Protein AF-A0A1Q3JXE8-F1 (afdb_monomer_lite)

Secondary structure (DSSP, 8-state):
-HHHHHHHHT---TT-TTHHHHHHT-HHHHHHHHHHHHHHHTTSSHHHHHHHHHHHHHHHTT-HHHHHHHHHHHHHHTTT-TTHHHHHHHHHH---

Structure (mmCIF, N/CA/C/O backbone):
data_AF-A0A1Q3JXE8-F1
#
_entry.id   AF-A0A1Q3JXE8-F1
#
loop_
_atom_site.group_PDB
_atom_site.id
_atom_site.type_symbol
_atom_site.label_atom_id
_atom_site.label_alt_id
_atom_site.label_comp_id
_atom_site.label_asym_id
_atom_site.label_entity_id
_atom_site.label_seq_id
_atom_site.pdbx_PDB_ins_code
_atom_site.Cartn_x
_atom_site.Cartn_y
_atom_site.Cartn_z
_atom_site.occupancy
_atom_site.B_iso_or_equiv
_atom_site.auth_seq_id
_atom_site.auth_comp_id
_atom_site.auth_asym_id
_atom_site.auth_atom_id
_atom_site.pdbx_PDB_model_num
ATOM 1 N N . MET A 1 1 ? -9.692 -6.874 -4.821 1.00 86.56 1 MET A N 1
ATOM 2 C CA . MET A 1 1 ? -10.228 -5.737 -4.042 1.00 86.56 1 MET A CA 1
ATOM 3 C C . MET A 1 1 ? -10.874 -6.158 -2.728 1.00 86.56 1 MET A C 1
ATOM 5 O O . MET A 1 1 ? -10.243 -5.957 -1.700 1.00 86.56 1 MET A O 1
ATOM 9 N N . LYS A 1 2 ? -12.049 -6.813 -2.729 1.00 88.50 2 LYS A N 1
ATOM 10 C CA . LYS A 1 2 ? -12.741 -7.231 -1.487 1.00 88.50 2 LYS A CA 1
ATOM 11 C C . LYS A 1 2 ? -11.862 -8.040 -0.521 1.00 88.50 2 LYS A C 1
ATOM 13 O O . LYS A 1 2 ? -11.826 -7.725 0.659 1.00 88.50 2 LYS A O 1
ATOM 18 N N . ALA A 1 3 ? -11.103 -9.013 -1.033 1.00 93.31 3 ALA A N 1
ATOM 19 C CA . ALA A 1 3 ? -10.202 -9.829 -0.212 1.00 93.31 3 ALA A CA 1
ATOM 20 C C . ALA A 1 3 ? -9.064 -9.018 0.440 1.00 93.31 3 ALA A C 1
ATOM 22 O O . ALA A 1 3 ? -8.758 -9.230 1.607 1.00 93.31 3 ALA A O 1
ATOM 23 N N . ILE A 1 4 ? -8.482 -8.052 -0.286 1.00 93.06 4 ILE A N 1
ATOM 24 C CA . ILE A 1 4 ? -7.428 -7.177 0.254 1.00 93.06 4 ILE A CA 1
ATOM 25 C C . ILE A 1 4 ? -8.014 -6.308 1.367 1.00 93.06 4 ILE A C 1
ATOM 27 O O . ILE A 1 4 ? -7.489 -6.299 2.473 1.00 93.06 4 ILE A O 1
ATOM 31 N N . ARG A 1 5 ? -9.147 -5.641 1.112 1.00 94.31 5 ARG A N 1
ATOM 32 C CA . ARG A 1 5 ? -9.823 -4.819 2.127 1.00 94.31 5 ARG A CA 1
ATOM 33 C C . ARG A 1 5 ? -10.195 -5.645 3.366 1.00 94.31 5 ARG A C 1
ATOM 35 O O . ARG A 1 5 ? -9.952 -5.193 4.475 1.00 94.31 5 ARG A O 1
ATOM 42 N N . ALA A 1 6 ? -10.684 -6.875 3.195 1.00 94.38 6 ALA A N 1
ATOM 43 C CA . ALA A 1 6 ? -10.981 -7.774 4.311 1.00 94.38 6 ALA A CA 1
ATOM 44 C C . ALA A 1 6 ? -9.741 -8.106 5.160 1.00 94.38 6 ALA A C 1
ATOM 46 O O . ALA A 1 6 ? -9.821 -8.070 6.384 1.00 94.38 6 ALA A O 1
ATOM 47 N N . ALA A 1 7 ? -8.589 -8.363 4.533 1.00 94.38 7 ALA A N 1
ATOM 48 C CA . ALA A 1 7 ? -7.336 -8.574 5.259 1.00 94.38 7 ALA A CA 1
ATOM 49 C C . ALA A 1 7 ? -6.902 -7.318 6.040 1.00 94.38 7 ALA A C 1
ATOM 51 O O . ALA A 1 7 ? -6.452 -7.417 7.179 1.00 94.38 7 ALA A O 1
ATOM 52 N N . LEU A 1 8 ? -7.088 -6.130 5.455 1.00 95.88 8 LEU A N 1
ATOM 53 C CA . LEU A 1 8 ? -6.734 -4.851 6.078 1.00 95.88 8 LEU A CA 1
ATOM 54 C C . LEU A 1 8 ? -7.636 -4.473 7.266 1.00 95.88 8 LEU A C 1
ATOM 56 O O . LEU A 1 8 ? -7.172 -3.786 8.175 1.00 95.88 8 LEU A O 1
ATOM 60 N N . LEU A 1 9 ? -8.891 -4.940 7.301 1.00 94.62 9 LEU A N 1
ATOM 61 C CA . LEU A 1 9 ? -9.809 -4.706 8.428 1.00 94.62 9 LEU A CA 1
ATOM 62 C C . LEU A 1 9 ? -9.322 -5.343 9.739 1.00 94.62 9 LEU A C 1
ATOM 64 O O . LEU A 1 9 ? -9.680 -4.868 10.813 1.00 94.62 9 LEU A O 1
ATOM 68 N N . GLY A 1 10 ? -8.495 -6.390 9.668 1.00 91.06 10 GLY A N 1
ATOM 69 C CA . GLY A 1 10 ? -7.874 -7.011 10.843 1.00 91.06 10 GLY A CA 1
ATOM 70 C C . GLY A 1 10 ? -6.646 -6.264 11.374 1.00 91.06 10 GLY A C 1
ATOM 71 O O . GLY A 1 10 ? -6.076 -6.669 12.385 1.00 91.06 10 GLY A O 1
ATOM 72 N N . ILE A 1 11 ? -6.210 -5.197 10.699 1.00 93.56 11 ILE A N 1
ATOM 73 C CA . ILE A 1 11 ? -4.998 -4.448 11.037 1.00 93.56 11 ILE A CA 1
ATOM 74 C C . ILE A 1 11 ? -5.374 -3.191 11.813 1.00 93.56 11 ILE A C 1
ATOM 76 O O . ILE A 1 11 ? -6.354 -2.518 11.505 1.00 93.56 11 ILE A O 1
ATOM 80 N N . ARG A 1 12 ? -4.541 -2.834 12.791 1.00 91.06 12 ARG A N 1
ATOM 81 C CA . ARG A 1 12 ? -4.586 -1.535 13.459 1.00 91.06 12 ARG A CA 1
ATOM 82 C C . ARG A 1 12 ? -3.292 -0.784 13.185 1.00 91.06 12 ARG A C 1
ATOM 84 O O . ARG A 1 12 ? -2.217 -1.306 13.465 1.00 91.06 12 ARG A O 1
ATOM 91 N N . ILE A 1 13 ? -3.401 0.447 12.689 1.00 92.06 13 ILE A N 1
ATOM 92 C CA . ILE A 1 13 ? -2.260 1.357 12.552 1.00 92.06 13 ILE A CA 1
ATOM 93 C C . ILE A 1 13 ? -2.269 2.308 13.760 1.00 92.06 13 ILE A C 1
ATOM 95 O O . ILE A 1 13 ? -3.221 3.075 13.921 1.00 92.06 13 ILE A O 1
ATOM 99 N N . PRO A 1 14 ? -1.267 2.252 14.658 1.00 89.50 14 PRO A N 1
ATOM 100 C CA . PRO A 1 14 ? -1.200 3.154 15.803 1.00 89.50 14 PRO A CA 1
ATOM 101 C C . PRO A 1 14 ? -1.200 4.624 15.367 1.00 89.50 14 PRO A C 1
ATOM 103 O O . PRO A 1 14 ? -0.476 5.000 14.449 1.00 89.50 14 PRO A O 1
ATOM 106 N N . GLY A 1 15 ? -2.007 5.448 16.038 1.00 86.62 15 GLY A N 1
ATOM 107 C CA . GLY A 1 15 ? -2.112 6.884 15.755 1.00 86.62 15 GLY A CA 1
ATOM 108 C C . GLY A 1 15 ? -3.026 7.262 14.584 1.00 86.62 15 GLY A C 1
ATOM 109 O O . GLY A 1 15 ? -3.270 8.446 14.391 1.00 86.62 15 GLY A O 1
ATOM 110 N N . GLU A 1 16 ? -3.577 6.295 13.846 1.00 90.75 16 GLU 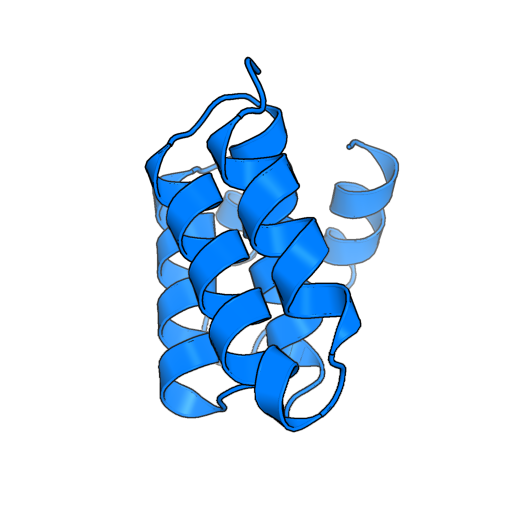A N 1
ATOM 111 C CA . GLU A 1 16 ? -4.481 6.552 12.719 1.00 90.75 16 GLU A CA 1
ATOM 112 C C . GLU A 1 16 ? -5.924 6.181 13.096 1.00 90.75 16 GLU A C 1
ATOM 114 O O . GLU A 1 16 ? -6.358 5.038 12.926 1.00 90.75 16 GLU A O 1
ATOM 119 N N . SER A 1 17 ? -6.682 7.144 13.630 1.00 90.12 17 SER A N 1
ATOM 120 C CA . SER A 1 17 ? -8.110 6.965 13.958 1.00 90.12 17 SER A CA 1
ATOM 121 C C . SER A 1 17 ? -8.968 6.684 12.725 1.00 90.12 17 SER A C 1
ATOM 123 O O . SER A 1 17 ? -9.970 5.978 12.816 1.00 90.12 17 SER A O 1
ATOM 125 N N . ASP A 1 18 ? -8.529 7.170 11.565 1.00 94.06 18 ASP A N 1
ATOM 126 C CA . ASP A 1 18 ? -9.271 7.107 10.304 1.00 94.06 18 ASP A CA 1
ATOM 127 C C . ASP A 1 18 ? -8.932 5.853 9.478 1.00 94.06 18 ASP A C 1
ATOM 129 O O . ASP A 1 18 ? -9.187 5.784 8.274 1.00 94.06 18 ASP A O 1
ATOM 133 N N . TRP A 1 19 ? -8.358 4.822 10.111 1.00 96.06 19 TRP A N 1
ATOM 134 C CA . TRP A 1 19 ? -7.988 3.592 9.408 1.00 96.06 19 TRP A CA 1
ATOM 135 C C . TRP A 1 19 ? -9.197 2.829 8.859 1.00 96.06 19 TRP A C 1
ATOM 137 O O . TRP A 1 19 ? -9.173 2.365 7.720 1.00 96.06 19 TRP A O 1
ATOM 147 N N . LEU A 1 20 ? -10.275 2.724 9.639 1.00 95.38 20 LEU A N 1
ATOM 148 C CA . LEU A 1 20 ? -11.492 2.051 9.190 1.00 95.38 20 LEU A CA 1
ATOM 149 C C . LEU A 1 20 ? -12.074 2.698 7.916 1.00 95.38 20 LEU A C 1
ATOM 151 O O . LEU A 1 20 ? -12.209 1.972 6.928 1.00 95.38 20 LEU A O 1
ATOM 155 N N . PRO A 1 21 ? -12.356 4.021 7.875 1.00 95.75 21 PRO A N 1
ATOM 156 C CA . PRO A 1 21 ? -12.870 4.653 6.661 1.00 95.75 21 PRO A CA 1
ATOM 157 C C . PRO A 1 21 ? -11.922 4.493 5.464 1.00 95.75 21 PRO A C 1
ATOM 159 O O . PRO A 1 21 ? -12.384 4.164 4.368 1.00 95.75 21 PRO A O 1
ATOM 162 N N . ALA A 1 22 ? -10.605 4.611 5.671 1.00 96.19 22 ALA A N 1
ATOM 163 C CA . ALA A 1 22 ? -9.605 4.378 4.627 1.00 96.19 22 ALA A CA 1
ATOM 164 C C . ALA A 1 22 ? -9.720 2.979 3.989 1.00 96.19 22 ALA A C 1
ATOM 166 O O . ALA A 1 22 ? -9.729 2.833 2.762 1.00 96.19 22 ALA A O 1
ATOM 167 N N . VAL A 1 23 ? -9.851 1.928 4.804 1.00 95.69 23 VAL A N 1
ATOM 168 C CA . VAL A 1 23 ? -9.974 0.547 4.309 1.00 95.69 23 VAL A CA 1
ATOM 169 C C . VAL A 1 23 ? -11.335 0.285 3.668 1.00 95.69 23 VAL A C 1
ATOM 171 O O . VAL A 1 23 ? -11.418 -0.518 2.733 1.00 95.69 23 VAL A O 1
ATOM 174 N N . THR A 1 24 ? -12.395 0.966 4.102 1.00 93.44 24 THR A N 1
ATOM 175 C CA . THR A 1 24 ? -13.745 0.783 3.546 1.00 93.44 24 THR A CA 1
ATOM 176 C C . THR A 1 24 ? -14.018 1.580 2.274 1.00 93.44 24 THR A C 1
ATOM 178 O O . THR A 1 24 ? -15.046 1.345 1.648 1.00 93.44 24 THR A O 1
ATOM 181 N N . GLY A 1 25 ? -13.101 2.452 1.842 1.00 90.62 25 GLY A N 1
ATOM 182 C CA . GLY A 1 25 ? -13.199 3.123 0.541 1.00 90.62 25 GLY A CA 1
ATOM 183 C C . GLY A 1 25 ? -13.074 4.642 0.571 1.00 90.62 25 GLY A C 1
ATOM 184 O O . GLY A 1 25 ? -13.167 5.254 -0.488 1.00 90.62 25 GLY A O 1
ATOM 185 N N . ASP A 1 26 ? -12.846 5.261 1.731 1.00 96.69 26 ASP A N 1
ATOM 186 C CA . ASP A 1 26 ? -12.563 6.694 1.781 1.00 96.69 26 ASP A CA 1
ATOM 187 C C . ASP A 1 26 ? -11.194 6.977 1.147 1.00 96.69 26 ASP A C 1
ATOM 189 O O . ASP A 1 26 ? -10.138 6.617 1.682 1.00 96.69 26 ASP A O 1
ATOM 193 N N . GLN A 1 27 ? -11.232 7.606 -0.029 1.00 96.88 27 GLN A N 1
ATOM 194 C CA . GLN A 1 27 ? -10.056 7.887 -0.846 1.00 96.88 27 GLN A CA 1
ATOM 195 C C . GLN A 1 27 ? -9.075 8.811 -0.121 1.00 96.88 27 GLN A C 1
ATOM 197 O O . GLN A 1 27 ? -7.878 8.518 -0.055 1.00 96.88 27 GLN A O 1
ATOM 202 N N . ALA A 1 28 ? -9.575 9.911 0.449 1.00 97.50 28 ALA A N 1
ATOM 203 C CA . ALA A 1 28 ? -8.750 10.932 1.081 1.00 97.50 28 ALA A CA 1
ATOM 204 C C . ALA A 1 28 ? -8.044 10.375 2.320 1.00 97.50 28 ALA A C 1
ATOM 206 O O . ALA A 1 28 ? -6.844 10.601 2.503 1.00 97.50 28 ALA A O 1
ATOM 207 N N . MET A 1 29 ? -8.755 9.584 3.126 1.00 98.06 29 MET A N 1
ATOM 208 C CA . MET A 1 29 ? -8.180 8.941 4.305 1.00 98.06 29 MET A CA 1
ATOM 209 C C . MET A 1 29 ? -7.137 7.893 3.917 1.00 98.06 29 MET A C 1
ATOM 211 O O . MET A 1 29 ? -6.032 7.907 4.458 1.00 98.06 29 MET A O 1
ATOM 215 N N . ALA A 1 30 ? -7.420 7.035 2.931 1.00 97.62 30 ALA A N 1
ATOM 216 C CA . ALA A 1 30 ? -6.460 6.031 2.465 1.00 97.62 30 ALA A CA 1
ATOM 217 C C . ALA A 1 30 ? -5.170 6.662 1.921 1.00 97.62 30 ALA A C 1
ATOM 219 O O . ALA A 1 30 ? -4.068 6.234 2.274 1.00 97.62 30 ALA A O 1
ATOM 220 N N . ILE A 1 31 ? -5.299 7.708 1.101 1.00 98.06 31 ILE A N 1
ATOM 221 C CA . ILE A 1 31 ? -4.164 8.465 0.562 1.00 98.06 31 ILE A CA 1
ATOM 222 C C . ILE A 1 31 ? -3.389 9.140 1.696 1.00 98.06 31 ILE A C 1
ATOM 224 O O . ILE A 1 31 ? -2.166 9.005 1.766 1.00 98.06 31 ILE A O 1
ATOM 228 N N . GLY A 1 32 ? -4.083 9.843 2.595 1.00 97.69 32 GLY A N 1
ATOM 229 C CA . GLY A 1 32 ? -3.474 10.584 3.697 1.00 97.69 32 GLY A CA 1
ATOM 230 C C . GLY A 1 32 ? -2.666 9.687 4.631 1.00 97.69 32 GLY A C 1
ATOM 231 O O . GLY A 1 32 ? -1.505 9.988 4.915 1.00 97.69 32 GLY A O 1
ATOM 232 N N . ILE A 1 33 ? -3.240 8.555 5.045 1.00 97.69 33 ILE A N 1
ATOM 233 C CA . ILE A 1 33 ? -2.562 7.563 5.889 1.00 97.69 33 ILE A CA 1
ATOM 234 C C . ILE A 1 33 ? -1.334 7.005 5.166 1.00 97.69 33 ILE A C 1
ATOM 236 O O . ILE A 1 33 ? -0.239 7.004 5.724 1.00 97.69 33 ILE A O 1
ATOM 240 N N . ALA A 1 34 ? -1.467 6.582 3.906 1.00 97.62 34 ALA A N 1
ATOM 241 C CA . ALA A 1 34 ? -0.341 6.037 3.150 1.00 97.62 34 ALA A CA 1
ATOM 242 C C . ALA A 1 34 ? 0.808 7.044 2.991 1.00 97.62 34 ALA A C 1
ATOM 244 O O . ALA A 1 34 ? 1.972 6.678 3.156 1.00 97.62 34 ALA A O 1
ATOM 245 N N . VAL A 1 35 ? 0.505 8.320 2.730 1.00 97.62 35 VAL A N 1
ATOM 246 C CA . VAL A 1 35 ? 1.516 9.385 2.662 1.00 97.62 35 VAL A CA 1
ATOM 247 C C . VAL A 1 35 ? 2.215 9.567 4.008 1.00 97.62 35 VAL A C 1
ATOM 249 O O . VAL A 1 35 ? 3.447 9.561 4.034 1.00 97.62 35 VAL A O 1
ATOM 252 N N . ARG A 1 36 ? 1.464 9.676 5.113 1.00 96.56 36 ARG A N 1
ATOM 253 C CA . ARG A 1 36 ? 2.038 9.822 6.461 1.00 96.56 36 ARG A CA 1
ATOM 254 C C . ARG A 1 36 ? 2.945 8.649 6.820 1.00 96.56 36 ARG A C 1
ATOM 256 O O . ARG A 1 36 ? 4.077 8.865 7.243 1.00 96.56 36 ARG A O 1
ATOM 263 N N . GLN A 1 37 ? 2.500 7.417 6.573 1.00 96.38 37 GLN A N 1
ATOM 264 C CA . GLN A 1 37 ? 3.286 6.211 6.849 1.00 96.38 37 GLN A CA 1
ATOM 265 C C . GLN A 1 37 ? 4.561 6.150 5.990 1.00 96.38 37 GLN A C 1
ATOM 267 O O . GLN A 1 37 ? 5.646 5.896 6.513 1.00 96.38 37 GLN A O 1
ATOM 272 N N . LEU A 1 38 ? 4.471 6.460 4.690 1.00 95.75 38 LEU A N 1
ATOM 273 C CA . LEU A 1 38 ? 5.635 6.523 3.794 1.00 95.75 38 LEU A CA 1
ATOM 274 C C . LEU A 1 38 ? 6.629 7.629 4.179 1.00 95.75 38 LEU A C 1
ATOM 276 O O . LEU A 1 38 ? 7.827 7.485 3.932 1.00 95.75 38 LEU A O 1
ATOM 280 N N . GLN A 1 39 ? 6.153 8.752 4.720 1.00 95.25 39 GLN A N 1
ATOM 281 C CA . GLN A 1 39 ? 7.005 9.843 5.200 1.00 95.25 39 GLN A CA 1
ATOM 282 C C . GLN A 1 39 ? 7.697 9.481 6.513 1.00 95.25 39 GLN A C 1
ATOM 284 O O . GLN A 1 39 ? 8.898 9.705 6.635 1.00 95.25 39 GLN A O 1
ATOM 289 N N . ALA A 1 40 ? 6.961 8.902 7.462 1.00 94.31 40 ALA A N 1
ATOM 290 C CA . ALA A 1 40 ? 7.478 8.561 8.782 1.00 94.31 40 ALA A CA 1
ATOM 291 C C . ALA A 1 40 ? 8.449 7.372 8.748 1.00 94.31 40 ALA A C 1
ATOM 293 O O . ALA A 1 40 ? 9.473 7.393 9.428 1.00 94.31 40 ALA A O 1
ATOM 294 N N . TYR A 1 41 ? 8.148 6.345 7.948 1.00 94.12 41 TYR A N 1
ATOM 295 C CA . TYR A 1 41 ? 8.849 5.058 8.012 1.00 94.12 41 TYR A CA 1
ATOM 296 C C . TYR A 1 41 ? 9.496 4.632 6.689 1.00 94.12 41 TYR A C 1
ATOM 298 O O . TYR A 1 41 ? 10.166 3.603 6.627 1.00 94.12 41 TYR A O 1
ATOM 306 N N . GLY A 1 42 ? 9.321 5.382 5.599 1.00 91.19 42 GLY A N 1
ATOM 307 C CA . GLY A 1 42 ? 9.842 4.967 4.298 1.00 91.19 42 GLY A CA 1
ATOM 308 C C . GLY A 1 42 ? 9.258 3.618 3.870 1.00 91.19 42 GLY A C 1
ATOM 309 O O . GLY A 1 42 ? 8.055 3.513 3.686 1.00 91.19 42 GLY A O 1
ATOM 310 N N . MET A 1 43 ? 10.112 2.603 3.694 1.00 90.75 43 MET A N 1
ATOM 311 C CA . MET A 1 43 ? 9.721 1.220 3.356 1.00 90.75 43 MET A CA 1
ATOM 312 C C . MET A 1 43 ? 10.193 0.207 4.415 1.00 90.75 43 MET A C 1
ATOM 314 O O . MET A 1 43 ? 10.418 -0.956 4.093 1.00 90.75 43 MET A O 1
ATOM 318 N N . THR A 1 44 ? 10.432 0.643 5.656 1.00 91.81 44 THR A N 1
ATOM 319 C CA . THR A 1 44 ? 11.032 -0.208 6.704 1.00 91.81 44 THR A CA 1
ATOM 320 C C . THR A 1 44 ? 10.020 -0.783 7.694 1.00 91.81 44 THR A C 1
ATOM 322 O O . THR A 1 44 ? 10.389 -1.618 8.514 1.00 91.81 44 THR A O 1
ATOM 325 N N . SER A 1 45 ? 8.754 -0.361 7.628 1.00 92.19 45 SER A N 1
ATOM 326 C CA . SER A 1 45 ? 7.689 -0.813 8.529 1.00 92.19 45 SER A CA 1
ATOM 327 C C . SER A 1 45 ? 6.634 -1.625 7.772 1.00 92.19 45 SER A C 1
ATOM 329 O O . SER A 1 45 ? 6.157 -1.152 6.740 1.00 92.19 45 SER A O 1
ATOM 331 N N . PRO A 1 46 ? 6.180 -2.779 8.298 1.00 91.62 46 PRO A N 1
ATOM 332 C CA . PRO A 1 46 ? 5.097 -3.552 7.684 1.00 91.62 46 PRO A CA 1
ATOM 333 C C . PRO A 1 46 ? 3.759 -2.790 7.659 1.00 91.62 46 PRO A C 1
ATOM 335 O O . PRO A 1 46 ? 2.882 -3.095 6.856 1.00 91.62 46 PRO A O 1
ATOM 338 N N . LEU A 1 47 ? 3.590 -1.756 8.495 1.00 94.31 47 LEU A N 1
ATOM 339 C CA . LEU A 1 47 ? 2.397 -0.901 8.457 1.00 94.31 47 LEU A CA 1
ATOM 340 C C . LEU A 1 47 ? 2.335 -0.043 7.188 1.00 94.31 47 LEU A C 1
ATOM 342 O O . LEU A 1 47 ? 1.244 0.309 6.739 1.00 94.31 47 LEU A O 1
ATOM 346 N N . VAL A 1 48 ? 3.486 0.245 6.570 1.00 95.56 48 VAL A N 1
ATOM 347 C CA . VAL A 1 48 ? 3.534 0.900 5.259 1.00 95.56 48 VAL A CA 1
ATOM 348 C C . VAL A 1 48 ? 2.901 -0.002 4.206 1.00 95.56 48 VAL A C 1
ATOM 350 O O . VAL A 1 48 ? 2.134 0.496 3.390 1.00 95.56 48 VAL A O 1
ATOM 353 N N . ASP A 1 49 ? 3.142 -1.315 4.245 1.00 95.12 49 ASP A N 1
ATOM 354 C CA . ASP A 1 49 ? 2.549 -2.248 3.281 1.00 95.12 49 ASP A CA 1
ATOM 355 C C . ASP A 1 49 ? 1.020 -2.277 3.404 1.00 95.12 49 ASP A C 1
ATOM 357 O O . ASP A 1 49 ? 0.317 -2.247 2.391 1.00 95.12 49 ASP A O 1
ATOM 361 N N . ALA A 1 50 ? 0.492 -2.248 4.632 1.00 96.00 50 ALA A N 1
ATOM 362 C CA . ALA A 1 50 ? -0.945 -2.144 4.878 1.00 96.00 50 ALA A CA 1
ATOM 363 C C . ALA A 1 50 ? -1.522 -0.829 4.326 1.00 96.00 50 ALA A C 1
ATOM 365 O O . ALA A 1 50 ? -2.491 -0.842 3.562 1.00 96.00 50 ALA A O 1
ATOM 366 N N . ALA A 1 51 ? -0.899 0.306 4.650 1.00 97.19 51 ALA A N 1
ATOM 367 C CA . ALA A 1 51 ? -1.356 1.621 4.210 1.00 97.19 51 ALA A CA 1
ATOM 368 C C . ALA A 1 51 ? -1.279 1.787 2.680 1.00 97.19 51 ALA A C 1
ATOM 370 O O . ALA A 1 51 ? -2.233 2.237 2.044 1.00 97.19 51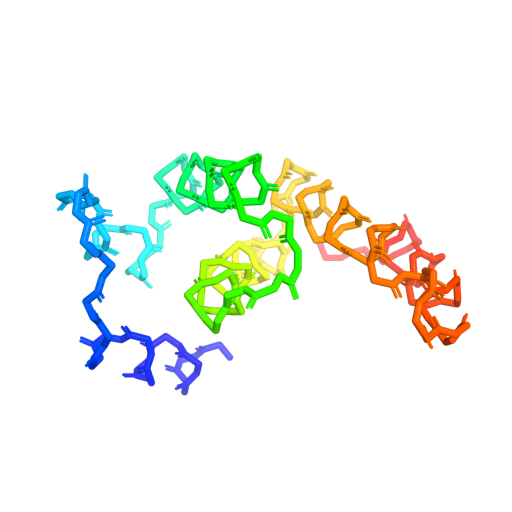 ALA A O 1
ATOM 371 N N . VAL A 1 52 ? -0.178 1.354 2.062 1.00 97.25 52 VAL A N 1
ATOM 372 C CA . VAL A 1 52 ? -0.009 1.357 0.603 1.00 97.25 52 VAL A CA 1
ATOM 373 C C . VAL A 1 52 ? -0.993 0.397 -0.063 1.00 97.25 52 VAL A C 1
ATOM 375 O O . VAL A 1 52 ? -1.479 0.713 -1.142 1.00 97.25 52 VAL A O 1
ATOM 378 N N . SER A 1 53 ? -1.360 -0.722 0.568 1.00 97.25 53 SER A N 1
ATOM 379 C CA . SER A 1 53 ? -2.395 -1.629 0.049 1.00 97.25 53 SER A CA 1
ATOM 380 C C . SER A 1 53 ? -3.791 -0.995 0.052 1.00 97.25 53 SER A C 1
ATOM 382 O O . SER A 1 53 ? -4.567 -1.222 -0.880 1.00 97.25 53 SER A O 1
ATOM 384 N N . ALA A 1 54 ? -4.115 -0.163 1.048 1.00 97.19 54 ALA A N 1
ATOM 385 C CA . ALA A 1 54 ? -5.346 0.630 1.041 1.00 97.19 54 ALA A CA 1
ATOM 386 C C . ALA A 1 54 ? -5.335 1.666 -0.097 1.00 97.19 54 ALA A C 1
ATOM 388 O O . ALA A 1 54 ? -6.298 1.755 -0.854 1.00 97.19 54 ALA A O 1
ATOM 389 N N . ALA A 1 55 ? -4.225 2.385 -0.298 1.00 97.44 55 ALA A N 1
ATOM 390 C CA . ALA A 1 55 ? -4.081 3.300 -1.432 1.00 97.44 55 ALA A CA 1
ATOM 391 C C . ALA A 1 55 ? -4.101 2.565 -2.786 1.00 97.44 55 ALA A C 1
ATOM 393 O O . ALA A 1 55 ? -4.727 3.031 -3.729 1.00 97.44 55 ALA A O 1
ATOM 394 N N . PHE A 1 56 ? -3.483 1.388 -2.889 1.00 96.94 56 PHE A N 1
ATOM 395 C CA . PHE A 1 56 ? -3.528 0.538 -4.082 1.00 96.94 56 PHE A CA 1
ATOM 396 C C . PHE A 1 56 ? -4.966 0.190 -4.453 1.00 96.94 56 PHE A C 1
ATOM 398 O O . PHE A 1 56 ? -5.334 0.260 -5.622 1.00 96.94 56 PHE A O 1
ATOM 405 N N . CYS A 1 57 ? -5.785 -0.148 -3.457 1.00 96.88 57 CYS A N 1
ATOM 406 C CA . CYS A 1 57 ? -7.191 -0.437 -3.665 1.00 96.88 57 CYS A CA 1
ATOM 407 C C . CYS A 1 57 ? -7.903 0.737 -4.364 1.00 96.88 57 CYS A C 1
ATOM 409 O O . CYS A 1 57 ? -8.521 0.559 -5.411 1.00 96.88 57 CYS A O 1
ATOM 411 N N . ILE A 1 58 ? -7.732 1.940 -3.825 1.00 97.12 58 ILE A N 1
ATOM 412 C CA . ILE A 1 58 ? -8.302 3.174 -4.375 1.00 97.12 58 ILE A CA 1
ATOM 413 C C . ILE A 1 58 ? -7.721 3.506 -5.761 1.00 97.12 58 ILE A C 1
ATOM 415 O O . ILE A 1 58 ? -8.440 3.934 -6.659 1.00 97.12 58 ILE A O 1
ATOM 419 N N . ALA A 1 59 ? -6.429 3.247 -5.977 1.00 96.12 59 ALA A N 1
ATOM 420 C CA . ALA A 1 59 ? -5.778 3.474 -7.262 1.00 96.12 59 ALA A CA 1
ATOM 421 C C . ALA A 1 59 ? -6.376 2.601 -8.373 1.00 96.12 59 ALA A C 1
ATOM 423 O O . ALA A 1 59 ? -6.611 3.102 -9.466 1.00 96.12 59 ALA A O 1
ATOM 424 N N . ILE A 1 60 ? -6.642 1.318 -8.095 1.00 95.31 60 ILE A N 1
ATOM 425 C CA . ILE A 1 60 ? -7.284 0.389 -9.044 1.00 95.31 60 ILE A CA 1
ATOM 426 C C . ILE A 1 60 ? -8.734 0.789 -9.346 1.00 95.31 60 ILE A C 1
ATOM 428 O O . ILE A 1 60 ? -9.240 0.482 -10.420 1.00 95.31 60 ILE A O 1
ATOM 432 N N . GLU A 1 61 ? -9.394 1.491 -8.425 1.00 94.00 61 GLU A N 1
ATOM 433 C CA . GLU A 1 61 ? -10.733 2.063 -8.625 1.00 94.00 61 GLU A CA 1
ATOM 434 C C . GLU A 1 61 ? -10.712 3.358 -9.468 1.00 94.00 61 GLU A C 1
ATOM 436 O O . GLU A 1 61 ? -11.767 3.937 -9.713 1.00 94.00 61 GLU A O 1
ATOM 441 N N . GLY A 1 62 ? -9.535 3.793 -9.939 1.00 93.62 62 GLY A N 1
ATOM 442 C CA . GLY A 1 62 ? -9.379 4.887 -10.904 1.00 93.62 62 GLY A CA 1
ATOM 443 C C . GLY A 1 62 ? -8.849 6.195 -10.319 1.00 93.62 62 GLY A C 1
ATOM 444 O O . GLY A 1 62 ? -8.674 7.169 -11.050 1.00 93.62 62 GLY A O 1
ATOM 445 N N . ASP A 1 63 ? -8.541 6.249 -9.020 1.00 95.44 63 ASP A N 1
ATOM 446 C CA . ASP A 1 63 ? -8.064 7.486 -8.400 1.00 95.44 63 ASP A CA 1
ATOM 447 C C . ASP A 1 63 ? -6.597 7.810 -8.792 1.00 95.44 63 ASP A C 1
ATOM 449 O O . ASP A 1 63 ? -5.664 7.038 -8.503 1.00 95.44 63 ASP A O 1
ATOM 453 N N . PRO A 1 64 ? -6.339 8.973 -9.421 1.00 94.38 64 PRO A N 1
ATOM 454 C CA . PRO A 1 64 ? -5.003 9.343 -9.887 1.00 94.38 64 PRO A CA 1
ATOM 455 C C . PRO A 1 64 ? -4.048 9.760 -8.754 1.00 94.38 64 PRO A C 1
ATOM 457 O O . PRO A 1 64 ? -2.823 9.605 -8.877 1.00 94.38 64 PRO A O 1
ATOM 460 N N . ALA A 1 65 ? -4.566 10.273 -7.638 1.00 96.12 65 ALA A N 1
ATOM 461 C CA . ALA A 1 65 ? -3.757 10.651 -6.486 1.00 96.12 65 ALA A CA 1
ATOM 462 C C . ALA A 1 65 ? -3.255 9.399 -5.751 1.00 96.12 65 ALA A C 1
ATOM 464 O O . ALA A 1 65 ? -2.059 9.281 -5.474 1.00 96.12 65 ALA A O 1
ATOM 465 N N . ALA A 1 66 ? -4.114 8.403 -5.549 1.00 97.00 66 ALA A N 1
ATOM 466 C CA . ALA A 1 66 ? -3.745 7.111 -4.987 1.00 97.00 66 ALA A CA 1
ATOM 467 C C . ALA A 1 66 ? -2.731 6.370 -5.869 1.00 97.00 66 ALA A C 1
ATOM 469 O O . ALA A 1 66 ? -1.738 5.834 -5.370 1.00 97.00 66 ALA A O 1
ATOM 470 N N . ARG A 1 67 ? -2.888 6.426 -7.197 1.00 96.69 67 ARG A N 1
ATOM 471 C CA . ARG A 1 67 ? -1.873 5.933 -8.144 1.00 96.69 67 ARG A CA 1
ATOM 472 C C . ARG A 1 67 ? -0.512 6.592 -7.923 1.00 96.69 67 ARG A C 1
ATOM 474 O O . ARG A 1 67 ? 0.521 5.918 -7.932 1.00 96.69 67 ARG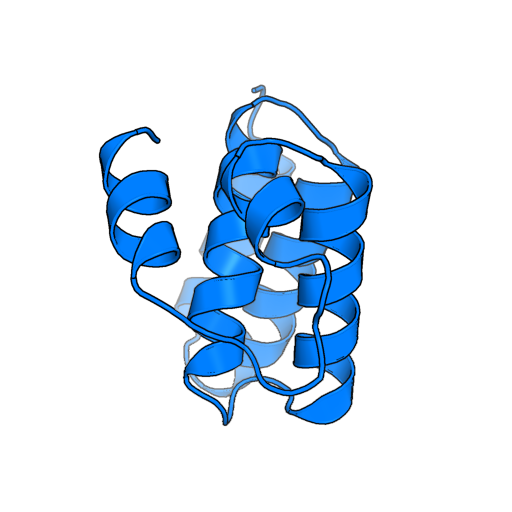 A O 1
ATOM 481 N N . THR A 1 68 ? -0.495 7.903 -7.698 1.00 96.38 68 THR A N 1
ATOM 482 C CA . THR A 1 68 ? 0.739 8.642 -7.401 1.00 96.38 68 THR A CA 1
ATOM 483 C C . THR A 1 68 ? 1.384 8.152 -6.104 1.00 96.38 68 THR A C 1
ATOM 485 O O . THR A 1 68 ? 2.608 8.009 -6.058 1.00 96.38 68 THR A O 1
ATOM 488 N N . VAL A 1 69 ? 0.591 7.816 -5.082 1.00 97.38 69 VAL A N 1
ATOM 489 C CA . VAL A 1 69 ? 1.087 7.204 -3.837 1.00 97.38 69 VAL A CA 1
ATOM 490 C C . VAL A 1 69 ? 1.749 5.851 -4.106 1.00 97.38 69 VAL A C 1
ATOM 492 O O . VAL A 1 69 ? 2.879 5.641 -3.663 1.00 97.38 69 VAL A O 1
ATOM 495 N N . VAL A 1 70 ? 1.124 4.968 -4.891 1.00 97.25 70 VAL A N 1
ATOM 496 C CA . VAL A 1 70 ? 1.706 3.659 -5.249 1.00 97.25 70 VAL A CA 1
ATOM 497 C C . VAL A 1 70 ? 3.039 3.829 -5.985 1.00 97.25 70 VAL A C 1
ATOM 499 O O . VAL A 1 70 ? 4.045 3.222 -5.614 1.00 97.25 70 VAL A O 1
ATOM 502 N N . VAL A 1 71 ? 3.098 4.724 -6.976 1.00 97.12 71 VAL A N 1
ATOM 503 C CA . VAL A 1 71 ? 4.347 5.056 -7.685 1.00 97.12 71 VAL A CA 1
ATOM 504 C C . VAL A 1 71 ? 5.401 5.613 -6.722 1.00 97.12 71 VAL A C 1
ATOM 506 O O . VAL A 1 71 ? 6.587 5.305 -6.846 1.00 97.12 71 VAL A O 1
ATOM 509 N N . SER A 1 72 ? 4.992 6.424 -5.749 1.00 96.00 72 SER A N 1
ATOM 510 C CA . SER A 1 72 ?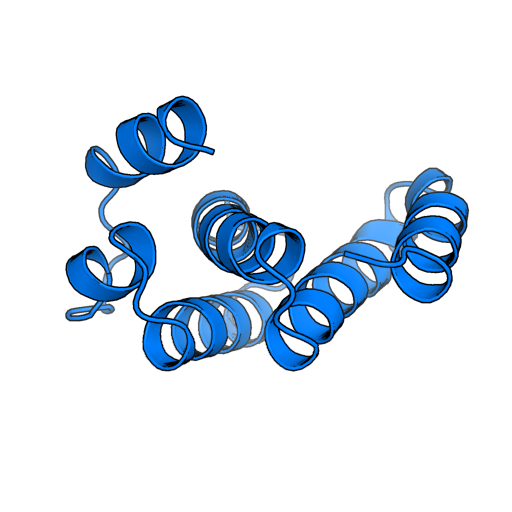 5.865 6.981 -4.712 1.00 96.00 72 SER A CA 1
ATOM 511 C C . SER A 1 72 ? 6.460 5.885 -3.816 1.00 96.00 72 SER A C 1
ATOM 513 O O . SER A 1 72 ? 7.659 5.922 -3.522 1.00 96.00 72 SER A O 1
ATOM 515 N N . ALA A 1 73 ? 5.669 4.885 -3.421 1.00 96.81 73 ALA A N 1
ATOM 516 C CA . ALA A 1 73 ? 6.140 3.720 -2.670 1.00 96.81 73 ALA A CA 1
ATOM 517 C C . ALA A 1 73 ? 7.142 2.889 -3.493 1.00 96.81 73 ALA A C 1
ATOM 519 O O . ALA A 1 73 ? 8.260 2.634 -3.040 1.00 96.81 73 ALA A O 1
ATOM 520 N N . LEU A 1 74 ? 6.810 2.572 -4.750 1.00 96.94 74 LEU A N 1
ATOM 521 C CA . LEU A 1 74 ? 7.696 1.834 -5.660 1.00 96.94 74 LEU A CA 1
ATOM 522 C C . LEU A 1 74 ? 9.023 2.563 -5.900 1.00 96.94 74 LEU A C 1
ATOM 524 O O . LEU A 1 74 ? 10.082 1.942 -5.890 1.00 96.94 74 LEU A O 1
ATOM 528 N N . ARG A 1 75 ? 9.007 3.894 -6.055 1.00 95.50 75 ARG A N 1
ATOM 529 C CA . ARG A 1 75 ? 10.239 4.693 -6.197 1.00 95.50 75 ARG A CA 1
ATOM 530 C C . ARG A 1 75 ? 11.162 4.555 -4.989 1.00 95.50 75 ARG A C 1
ATOM 532 O O . ARG A 1 75 ? 12.377 4.508 -5.176 1.00 95.50 75 ARG A O 1
ATOM 539 N N . ARG A 1 76 ? 10.610 4.489 -3.772 1.00 94.31 76 ARG A N 1
ATOM 540 C CA . ARG A 1 76 ? 11.394 4.265 -2.547 1.00 94.31 76 ARG A CA 1
ATOM 541 C C . ARG A 1 76 ? 11.953 2.842 -2.503 1.00 94.31 76 ARG A C 1
ATOM 543 O O . ARG A 1 76 ? 13.139 2.680 -2.225 1.00 94.31 76 ARG A O 1
ATOM 550 N N . ARG A 1 77 ? 11.137 1.837 -2.846 1.00 94.50 77 ARG A N 1
ATOM 551 C CA . ARG A 1 77 ? 11.537 0.418 -2.877 1.00 94.50 77 ARG A CA 1
ATOM 552 C C . ARG A 1 77 ? 12.525 0.083 -3.998 1.00 94.50 77 ARG A C 1
ATOM 554 O O . ARG A 1 77 ? 13.304 -0.848 -3.844 1.00 94.50 77 ARG A O 1
ATOM 561 N N . ARG A 1 78 ? 12.585 0.877 -5.071 1.00 95.06 78 ARG A N 1
ATOM 562 C CA . ARG A 1 78 ? 13.503 0.671 -6.208 1.00 95.06 78 ARG A CA 1
ATOM 563 C C . ARG A 1 78 ? 14.979 0.558 -5.816 1.00 95.06 78 ARG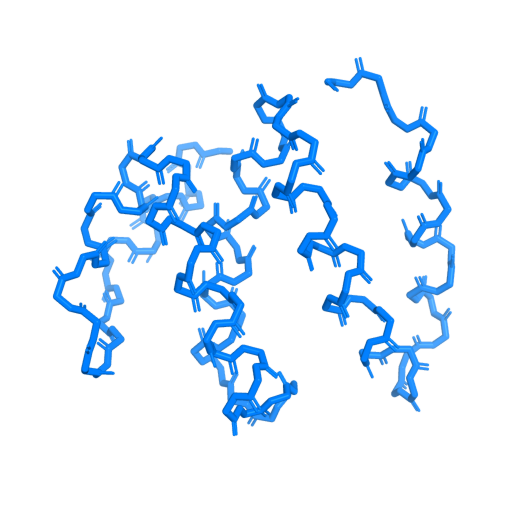 A C 1
ATOM 565 O O . ARG A 1 78 ? 15.751 -0.053 -6.538 1.00 95.06 78 ARG A O 1
ATOM 572 N N . LYS A 1 79 ? 15.385 1.147 -4.686 1.00 88.12 79 LYS A N 1
ATOM 573 C CA . LYS A 1 79 ? 16.755 1.006 -4.163 1.00 88.12 79 LYS A CA 1
ATOM 574 C C . LYS A 1 79 ? 17.090 -0.429 -3.730 1.00 88.12 79 LYS A C 1
ATOM 576 O O . LYS A 1 79 ? 18.262 -0.759 -3.629 1.00 88.12 79 LYS A O 1
ATOM 581 N N . ILE A 1 80 ? 16.065 -1.229 -3.441 1.00 90.69 80 ILE A N 1
ATOM 582 C CA . ILE A 1 80 ? 16.149 -2.611 -2.962 1.00 90.69 80 ILE A CA 1
ATOM 583 C C . ILE A 1 80 ? 15.839 -3.581 -4.106 1.00 90.69 80 ILE A C 1
ATOM 585 O O . ILE A 1 80 ? 16.513 -4.594 -4.246 1.00 90.69 80 ILE A O 1
ATOM 589 N N . ASP A 1 81 ? 14.828 -3.266 -4.921 1.00 94.50 81 ASP A N 1
ATOM 590 C CA . ASP A 1 81 ? 14.322 -4.154 -5.967 1.00 94.50 81 ASP A CA 1
ATOM 591 C C . ASP A 1 81 ? 14.211 -3.424 -7.323 1.00 94.50 81 ASP A C 1
ATOM 593 O O . ASP A 1 81 ? 13.361 -2.531 -7.471 1.00 94.50 81 ASP A O 1
ATOM 597 N N . PRO A 1 82 ? 15.037 -3.780 -8.328 1.00 92.12 82 PRO A N 1
ATOM 598 C CA . PRO A 1 82 ? 15.035 -3.121 -9.630 1.00 92.12 82 PRO A CA 1
ATOM 599 C C . PRO A 1 82 ? 13.731 -3.318 -10.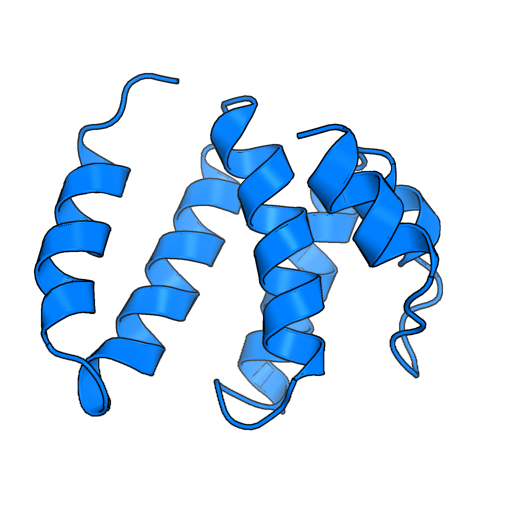419 1.00 92.12 82 PRO A C 1
ATOM 601 O O . PRO A 1 82 ? 13.388 -2.432 -11.207 1.00 92.12 82 PRO A O 1
ATOM 604 N N . LEU A 1 83 ? 12.946 -4.377 -10.157 1.00 96.06 83 LEU A N 1
ATOM 605 C CA . LEU A 1 83 ? 11.643 -4.618 -10.801 1.00 96.06 83 LEU A CA 1
ATOM 606 C C . LEU A 1 83 ? 10.667 -3.453 -10.576 1.00 96.06 83 LEU A C 1
ATOM 608 O O . LEU A 1 83 ? 9.780 -3.185 -11.388 1.00 96.06 83 LEU A O 1
ATOM 612 N N . CYS A 1 84 ? 10.868 -2.678 -9.506 1.00 96.88 84 CYS A N 1
ATOM 613 C CA . CYS A 1 84 ? 10.079 -1.480 -9.240 1.00 96.88 84 CYS A CA 1
ATOM 614 C C . CYS A 1 84 ? 10.129 -0.460 -10.391 1.00 96.88 84 CYS A C 1
ATOM 616 O O . CYS A 1 84 ? 9.176 0.300 -10.550 1.00 96.88 84 CYS A O 1
ATOM 618 N N . ALA A 1 85 ? 11.203 -0.409 -11.188 1.00 95.81 85 ALA A N 1
ATOM 619 C CA . ALA A 1 85 ? 11.286 0.493 -12.337 1.00 95.81 85 ALA A CA 1
ATOM 620 C C . ALA A 1 85 ? 10.238 0.153 -13.410 1.00 95.81 85 ALA A C 1
ATOM 622 O O . ALA A 1 85 ? 9.554 1.055 -13.898 1.00 95.81 85 ALA A O 1
ATOM 623 N N . GLU A 1 86 ? 10.071 -1.132 -13.717 1.00 96.44 86 GLU A N 1
ATOM 624 C CA . GLU A 1 86 ? 9.072 -1.624 -14.668 1.00 96.44 86 GLU A CA 1
ATOM 625 C C . GLU A 1 86 ? 7.660 -1.395 -14.134 1.00 96.44 86 GLU A C 1
ATOM 627 O O . GLU A 1 86 ? 6.828 -0.804 -14.822 1.00 96.44 86 GLU A O 1
ATOM 632 N N . LEU A 1 87 ? 7.420 -1.731 -12.862 1.00 96.62 87 LEU A N 1
ATOM 633 C CA . LEU A 1 87 ? 6.119 -1.519 -12.224 1.00 96.62 87 LEU A CA 1
ATOM 634 C C . LEU A 1 87 ? 5.706 -0.042 -12.244 1.00 96.62 87 LEU A C 1
ATOM 636 O O . LEU A 1 87 ? 4.561 0.272 -12.563 1.00 96.62 87 LEU A O 1
ATOM 640 N N . ILE A 1 88 ? 6.629 0.889 -11.966 1.00 96.56 88 ILE A N 1
ATOM 641 C CA . ILE A 1 88 ? 6.358 2.334 -12.066 1.00 96.56 88 ILE A CA 1
ATOM 642 C C . ILE A 1 88 ? 5.871 2.706 -13.471 1.00 96.56 88 ILE A C 1
ATOM 644 O O . ILE A 1 88 ? 4.964 3.531 -13.597 1.00 96.56 88 ILE A O 1
ATOM 648 N N . MET A 1 89 ? 6.462 2.127 -14.517 1.00 96.00 89 MET A N 1
ATOM 649 C CA . MET A 1 89 ? 6.043 2.386 -15.893 1.00 96.00 89 MET A CA 1
ATOM 650 C C . MET A 1 89 ? 4.667 1.789 -16.184 1.00 96.00 89 MET A C 1
ATOM 652 O O . MET A 1 89 ? 3.824 2.499 -16.733 1.00 96.00 89 MET A O 1
ATOM 656 N N . SER A 1 90 ? 4.390 0.560 -15.737 1.00 95.38 90 SER A N 1
ATOM 657 C CA . SER A 1 90 ? 3.070 -0.071 -15.875 1.00 95.38 90 SER A CA 1
ATOM 658 C C . SER A 1 90 ? 1.958 0.773 -15.245 1.00 95.38 90 SER A C 1
ATOM 660 O O . SER A 1 90 ? 0.926 0.999 -15.871 1.00 95.38 90 SER A O 1
ATOM 662 N N . TRP A 1 91 ? 2.185 1.330 -14.051 1.00 94.56 91 TRP A N 1
ATOM 663 C CA . TRP A 1 91 ? 1.211 2.201 -13.379 1.00 94.56 91 TRP A CA 1
ATOM 664 C C . TRP A 1 91 ? 0.927 3.504 -14.130 1.00 94.56 91 TRP A C 1
ATOM 666 O O . TRP A 1 91 ? -0.191 4.015 -14.080 1.00 94.56 91 TRP A O 1
ATOM 676 N N . ARG A 1 92 ? 1.917 4.061 -14.834 1.00 89.69 92 ARG A N 1
ATOM 677 C CA . ARG A 1 92 ? 1.742 5.311 -15.590 1.00 89.69 92 ARG A CA 1
ATOM 678 C C . ARG A 1 92 ? 0.872 5.136 -16.825 1.00 89.69 92 ARG A C 1
ATOM 680 O O . ARG A 1 92 ? 0.131 6.052 -17.158 1.00 89.69 92 ARG A O 1
ATOM 687 N N . VAL A 1 93 ? 0.979 3.992 -17.496 1.00 91.75 93 VAL A N 1
ATOM 688 C CA . VAL A 1 93 ? 0.258 3.729 -18.752 1.00 91.75 93 VAL A CA 1
ATOM 689 C C . VAL A 1 93 ? -1.102 3.068 -18.538 1.00 91.75 93 VAL A C 1
ATOM 691 O O . VAL A 1 93 ? -1.902 3.005 -19.469 1.00 91.75 93 VAL A O 1
ATOM 694 N N . ALA A 1 94 ? -1.375 2.569 -17.332 1.00 89.31 94 ALA A N 1
ATOM 695 C CA . ALA A 1 94 ? -2.632 1.905 -17.034 1.00 89.31 94 ALA A CA 1
ATOM 696 C C . ALA A 1 94 ? -3.841 2.859 -17.126 1.00 89.31 94 ALA A C 1
ATOM 698 O O . ALA A 1 94 ? -3.753 4.038 -16.779 1.00 89.31 94 ALA A O 1
ATOM 699 N N . ARG A 1 95 ? -4.975 2.333 -17.603 1.00 82.00 95 ARG A N 1
ATOM 700 C CA . ARG A 1 95 ? -6.189 3.094 -17.965 1.00 82.00 95 ARG A CA 1
ATOM 701 C C . ARG A 1 95 ? -7.429 2.717 -17.146 1.00 82.00 95 ARG A C 1
ATOM 703 O O . ARG A 1 95 ? -8.539 2.789 -17.662 1.00 82.00 95 ARG A O 1
ATOM 710 N N . PHE A 1 96 ? -7.224 2.257 -15.918 1.00 77.56 96 PHE A N 1
ATOM 711 C CA . PHE A 1 96 ? -8.300 2.243 -14.928 1.00 77.56 96 PHE A CA 1
ATOM 712 C C . PHE A 1 96 ? -8.519 3.652 -14.380 1.00 77.56 96 PHE A C 1
ATOM 714 O O . PHE A 1 96 ? -7.541 4.445 -14.404 1.00 77.56 96 PHE A O 1
#

Sequence (96 aa):
MKAIRAALLGIRIPGESDWLPAVTGDQAMAIGIAVRQLQAYGMTSPLVDAAVSAAFCIAIEGDPAARTVVVSALRRRRKIDPLCAELIMSWRVARF

pLDDT: mean 94.34, std 3.44, range [77.56, 98.06]

Foldseek 3Di:
DVVLLVVLVPDDDPPQPCSNVLSVADQVSLLVLLVVCCVVQNQNDVVNVSSLSSLVVNVVVPDVSSLVSNLVSLVSCCVPPVVSVVVNVVSVPDDD

Radius of gyration: 12.55 Å; chains: 1; bounding box: 30×21×35 Å